Protein AF-A0A848YTA9-F1 (afdb_monomer_lite)

Radius of gyration: 17.91 Å; chains: 1; bounding box: 48×20×47 Å

Structure (mmCIF, N/CA/C/O backbone):
data_AF-A0A848YTA9-F1
#
_entry.id   AF-A0A848YTA9-F1
#
loop_
_atom_site.group_PDB
_atom_site.id
_atom_site.type_symbol
_atom_site.label_atom_id
_atom_site.label_alt_id
_atom_site.label_comp_id
_atom_site.label_asym_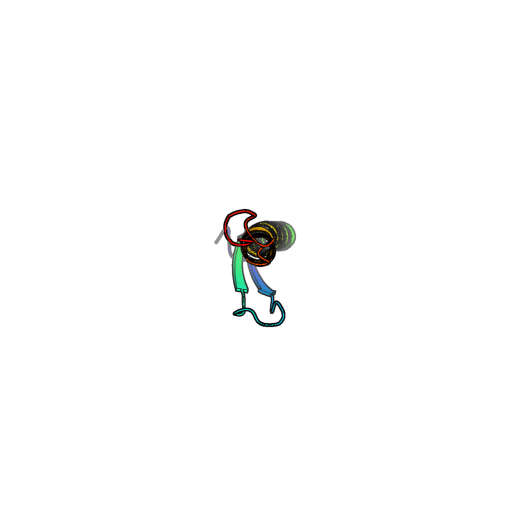id
_atom_site.label_entity_id
_atom_site.label_seq_id
_atom_site.pdbx_PDB_ins_code
_atom_site.Cartn_x
_atom_site.Cartn_y
_atom_site.Cartn_z
_atom_site.occupancy
_atom_site.B_iso_or_equiv
_atom_site.auth_seq_id
_atom_site.auth_comp_id
_atom_site.auth_asym_id
_atom_site.auth_atom_id
_atom_site.pdbx_PDB_model_num
ATOM 1 N N . GLY A 1 1 ? 10.685 -8.930 -17.287 1.00 62.91 1 GLY A N 1
ATOM 2 C CA . GLY A 1 1 ? 9.778 -7.934 -17.897 1.00 62.91 1 GLY A CA 1
ATOM 3 C C . GLY A 1 1 ? 9.933 -6.618 -17.164 1.00 62.91 1 GLY A C 1
ATOM 4 O O . GLY A 1 1 ? 10.656 -6.598 -16.180 1.00 62.91 1 GLY A O 1
ATOM 5 N N . GLY A 1 2 ? 9.288 -5.549 -17.628 1.00 82.12 2 GLY A N 1
ATOM 6 C CA . GLY A 1 2 ? 9.442 -4.205 -17.056 1.00 82.12 2 GLY A CA 1
ATOM 7 C C . GLY A 1 2 ? 8.933 -4.019 -15.623 1.00 82.12 2 GLY A C 1
ATOM 8 O O . GLY A 1 2 ? 9.253 -2.999 -15.052 1.00 82.12 2 GLY A O 1
ATOM 9 N N . ASP A 1 3 ? 8.208 -4.977 -15.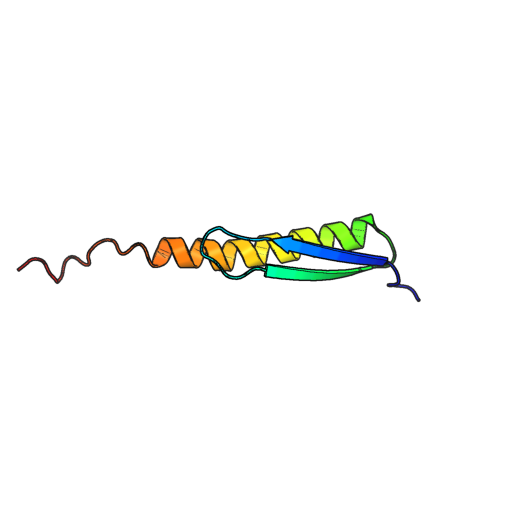036 1.00 89.62 3 ASP A N 1
ATOM 10 C CA . ASP A 1 3 ? 7.731 -4.931 -13.642 1.00 89.62 3 ASP A CA 1
ATOM 11 C C . ASP A 1 3 ? 8.172 -6.177 -12.856 1.00 89.62 3 ASP A C 1
ATOM 13 O O . ASP A 1 3 ? 7.366 -6.911 -12.286 1.00 89.62 3 ASP A O 1
ATOM 17 N N . ASP A 1 4 ? 9.465 -6.495 -12.896 1.00 94.94 4 ASP A N 1
ATOM 18 C CA . ASP A 1 4 ? 10.005 -7.698 -12.255 1.00 94.94 4 ASP A CA 1
ATOM 19 C C . ASP A 1 4 ? 10.305 -7.519 -10.758 1.00 94.94 4 ASP A C 1
ATOM 21 O O . ASP A 1 4 ? 10.534 -8.507 -10.054 1.00 94.94 4 ASP A O 1
ATOM 25 N N . LYS A 1 5 ? 10.298 -6.285 -10.242 1.00 97.38 5 LYS A N 1
ATOM 26 C CA . LYS A 1 5 ? 10.512 -6.021 -8.817 1.00 97.38 5 LYS A CA 1
ATOM 27 C C . LYS A 1 5 ? 9.185 -6.028 -8.087 1.00 97.38 5 LYS A C 1
ATOM 29 O O . LYS A 1 5 ? 8.244 -5.347 -8.477 1.00 97.38 5 LYS A O 1
ATOM 34 N N . THR A 1 6 ? 9.136 -6.799 -7.005 1.00 98.06 6 THR A N 1
ATOM 35 C CA . THR A 1 6 ? 7.941 -6.993 -6.182 1.00 98.06 6 THR A CA 1
ATOM 36 C C . THR A 1 6 ? 8.221 -6.516 -4.764 1.00 98.06 6 THR A C 1
ATOM 38 O O . THR A 1 6 ? 9.227 -6.908 -4.174 1.00 98.06 6 THR A O 1
ATOM 41 N N . CYS A 1 7 ? 7.328 -5.701 -4.206 1.00 98.50 7 CYS A N 1
ATOM 42 C CA . CYS A 1 7 ? 7.353 -5.308 -2.801 1.00 98.50 7 CYS A CA 1
ATOM 43 C C . CYS A 1 7 ? 6.092 -5.825 -2.107 1.00 98.50 7 CYS A C 1
ATOM 45 O O . CYS A 1 7 ? 4.977 -5.564 -2.562 1.00 98.50 7 CYS A O 1
ATOM 47 N N . LEU A 1 8 ? 6.277 -6.551 -1.004 1.00 98.56 8 LEU A N 1
ATOM 48 C CA . LEU A 1 8 ? 5.201 -7.007 -0.133 1.00 98.56 8 LEU A CA 1
ATOM 49 C C . LEU A 1 8 ? 5.321 -6.307 1.221 1.00 98.56 8 LEU A C 1
ATOM 51 O O . LEU A 1 8 ? 6.380 -6.341 1.844 1.00 98.56 8 LEU A O 1
ATOM 55 N N . ILE A 1 9 ? 4.226 -5.707 1.684 1.00 98.56 9 ILE A N 1
ATOM 56 C CA . ILE A 1 9 ? 4.119 -5.130 3.027 1.00 98.56 9 ILE A CA 1
ATOM 57 C C . ILE A 1 9 ? 2.947 -5.796 3.738 1.00 98.56 9 ILE A C 1
ATOM 59 O O . ILE A 1 9 ? 1.831 -5.829 3.217 1.00 98.56 9 ILE A O 1
ATOM 63 N N . GLU A 1 10 ? 3.198 -6.293 4.947 1.00 98.38 10 GLU A N 1
ATOM 64 C CA . GLU A 1 10 ? 2.165 -6.793 5.847 1.00 98.38 10 GLU A CA 1
ATOM 65 C C . GLU A 1 10 ? 2.099 -5.919 7.101 1.00 98.38 10 GLU A C 1
ATOM 67 O O . GLU A 1 10 ? 3.097 -5.726 7.795 1.00 98.38 10 GLU A O 1
ATOM 72 N N . ALA A 1 11 ? 0.910 -5.408 7.406 1.00 97.38 11 ALA A N 1
ATOM 73 C CA . ALA A 1 11 ? 0.621 -4.721 8.656 1.00 97.38 11 ALA A CA 1
ATOM 74 C C . ALA A 1 11 ? -0.273 -5.599 9.536 1.00 97.38 11 ALA A C 1
ATOM 76 O O . ALA A 1 11 ? -1.217 -6.230 9.055 1.00 97.38 11 ALA A O 1
ATOM 77 N N . ARG A 1 12 ? -0.016 -5.606 10.847 1.00 96.56 12 ARG A N 1
ATOM 78 C CA . ARG A 1 12 ? -0.809 -6.348 11.840 1.00 96.56 12 ARG A CA 1
ATOM 79 C C . ARG A 1 12 ? -1.369 -5.402 12.907 1.00 96.56 12 ARG A C 1
ATOM 81 O O . ARG A 1 12 ? -0.824 -5.357 14.011 1.00 96.56 12 ARG A O 1
ATOM 88 N N . PRO A 1 13 ? -2.423 -4.622 12.598 1.00 91.56 13 PRO A N 1
ATOM 89 C CA . PRO A 1 13 ? -3.088 -3.795 13.599 1.00 91.56 13 PRO A CA 1
ATOM 90 C C . PRO A 1 13 ? -3.575 -4.651 14.770 1.00 91.56 13 PRO A C 1
ATOM 92 O O . PRO A 1 13 ? -4.120 -5.741 14.579 1.00 91.56 13 PRO A O 1
ATOM 95 N N . ARG A 1 14 ? -3.376 -4.169 15.998 1.00 89.50 14 ARG A N 1
ATOM 96 C CA . ARG A 1 14 ? -3.792 -4.889 17.205 1.00 89.50 14 ARG A CA 1
ATOM 97 C C . ARG A 1 14 ? -5.311 -5.085 17.196 1.00 89.50 14 ARG A C 1
ATOM 99 O O . ARG A 1 14 ? -6.048 -4.120 17.077 1.00 89.50 14 ARG A O 1
ATOM 106 N N . GLY A 1 15 ? -5.768 -6.324 17.379 1.00 87.56 15 GLY A N 1
ATOM 107 C CA . GLY A 1 15 ? -7.201 -6.652 17.404 1.00 87.56 15 GLY A CA 1
ATOM 108 C C . GLY A 1 15 ? -7.874 -6.690 16.026 1.00 87.56 15 GLY A C 1
ATOM 109 O O . GLY A 1 15 ? -9.031 -7.093 15.934 1.00 87.56 15 GLY A O 1
ATOM 110 N N . GLY A 1 16 ? -7.150 -6.337 14.961 1.00 88.25 16 GLY A N 1
ATOM 111 C CA . GLY A 1 16 ? -7.614 -6.406 13.582 1.00 88.25 16 GLY A CA 1
ATOM 112 C C . GLY A 1 16 ? -7.121 -7.653 12.848 1.00 88.25 16 GLY A C 1
ATOM 113 O O . GLY A 1 16 ? -6.281 -8.416 13.328 1.00 88.25 16 GLY A O 1
ATOM 114 N N . LYS A 1 17 ? -7.640 -7.851 11.632 1.00 92.56 17 LYS A N 1
ATOM 115 C CA . LYS A 1 17 ? -7.082 -8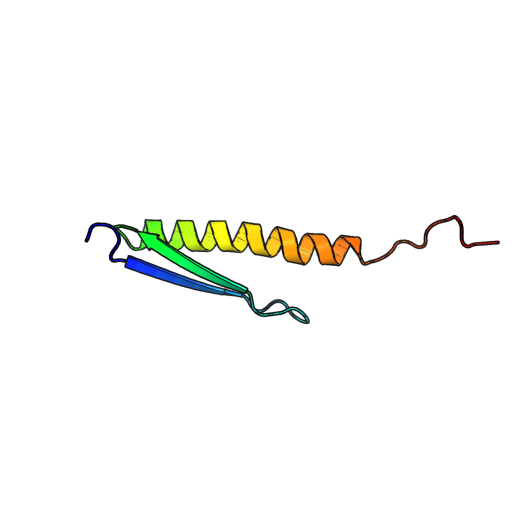.835 10.694 1.00 92.56 17 LYS A CA 1
ATOM 116 C C . LYS A 1 17 ? -5.777 -8.287 10.088 1.00 92.56 17 LYS A C 1
ATOM 118 O O . LYS A 1 17 ? -5.717 -7.082 9.834 1.00 92.56 17 LYS A O 1
ATOM 123 N N . PRO A 1 18 ? -4.768 -9.135 9.809 1.00 96.75 18 PRO A N 1
ATOM 124 C CA . PRO A 1 18 ? -3.593 -8.726 9.043 1.00 96.75 18 PRO A CA 1
ATOM 125 C C . PRO A 1 18 ? -3.974 -8.120 7.688 1.00 96.75 18 PRO A C 1
ATOM 127 O O . PRO A 1 18 ? -4.933 -8.557 7.046 1.00 96.75 18 PRO A O 1
ATOM 130 N N . ILE A 1 19 ? -3.209 -7.123 7.251 1.00 97.00 19 ILE A N 1
ATOM 131 C CA . ILE A 1 19 ? -3.397 -6.418 5.983 1.00 97.00 19 ILE A CA 1
ATOM 132 C C . ILE A 1 19 ? -2.158 -6.664 5.130 1.00 97.00 19 ILE A C 1
ATOM 134 O O . ILE A 1 19 ? -1.075 -6.211 5.486 1.00 97.00 19 ILE A O 1
ATOM 138 N N . GLY A 1 20 ? -2.327 -7.359 4.006 1.00 98.00 20 GLY A N 1
ATOM 139 C CA . GLY A 1 20 ? -1.286 -7.547 2.997 1.00 98.00 20 GLY A CA 1
ATOM 140 C C . GLY A 1 20 ? -1.447 -6.584 1.820 1.00 98.00 20 GLY A C 1
ATOM 141 O O . GLY A 1 20 ? -2.567 -6.332 1.358 1.00 98.00 20 GLY A O 1
ATOM 142 N N . VAL A 1 21 ? -0.324 -6.064 1.332 1.00 98.44 21 VAL A N 1
ATOM 143 C CA . VAL A 1 21 ? -0.197 -5.300 0.086 1.00 98.44 21 VAL A CA 1
ATOM 144 C C . VAL A 1 21 ? 0.948 -5.892 -0.725 1.00 98.44 21 VAL A C 1
ATOM 146 O O . VAL A 1 21 ? 2.007 -6.186 -0.176 1.00 98.44 21 VAL A O 1
ATOM 149 N N . THR A 1 22 ? 0.736 -6.051 -2.028 1.00 98.31 22 THR A N 1
ATOM 150 C CA . THR A 1 22 ? 1.757 -6.490 -2.981 1.00 98.31 22 THR A CA 1
ATOM 151 C C . THR A 1 22 ? 1.712 -5.566 -4.183 1.00 98.31 22 THR A C 1
ATOM 153 O O . THR A 1 22 ? 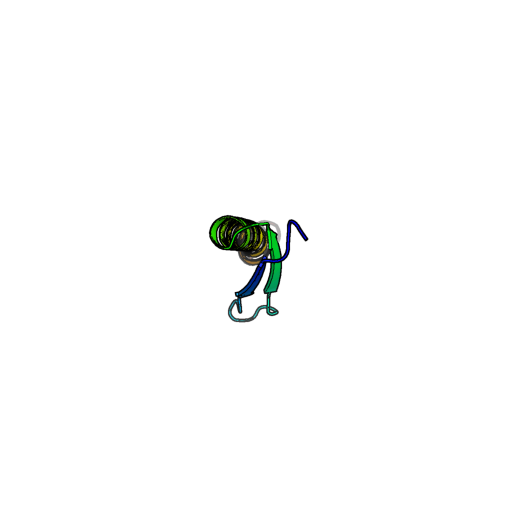0.644 -5.368 -4.756 1.00 98.31 22 THR A O 1
ATOM 156 N N . GLU A 1 23 ? 2.855 -4.993 -4.538 1.00 98.38 23 GLU A N 1
ATOM 157 C CA . GLU A 1 23 ? 2.998 -4.077 -5.669 1.00 98.38 23 GLU A CA 1
ATOM 158 C C . GLU A 1 23 ? 4.208 -4.459 -6.518 1.00 98.38 23 GLU A C 1
ATOM 160 O O . GLU A 1 23 ? 5.179 -5.037 -6.017 1.00 98.38 23 GLU A O 1
ATOM 165 N N . HIS A 1 24 ? 4.151 -4.090 -7.799 1.00 97.88 24 HIS A N 1
ATOM 166 C CA . HIS A 1 24 ? 5.191 -4.374 -8.782 1.00 97.88 24 HIS A CA 1
ATOM 167 C C . HIS A 1 24 ? 5.668 -3.098 -9.491 1.00 97.88 24 HIS A C 1
ATOM 169 O O . HIS A 1 24 ? 4.895 -2.147 -9.697 1.00 97.88 24 HIS A O 1
ATOM 175 N N . ALA A 1 25 ? 6.953 -3.059 -9.847 1.00 97.50 25 ALA A N 1
ATOM 176 C CA . ALA A 1 25 ? 7.544 -1.987 -10.646 1.00 97.50 25 ALA A CA 1
ATOM 177 C C . ALA A 1 25 ? 8.859 -2.413 -11.326 1.00 97.50 25 ALA A C 1
ATOM 179 O O . ALA A 1 25 ? 9.425 -3.464 -11.018 1.00 97.50 25 ALA A O 1
ATOM 180 N N . ALA A 1 26 ? 9.363 -1.552 -12.212 1.00 97.12 26 ALA A N 1
ATOM 181 C CA . ALA A 1 26 ? 10.669 -1.691 -12.863 1.00 97.12 26 ALA A CA 1
ATOM 182 C C . ALA A 1 26 ? 11.860 -1.598 -11.905 1.00 97.12 26 ALA A C 1
ATOM 184 O O . ALA A 1 26 ? 12.924 -2.166 -12.160 1.00 97.12 26 ALA A O 1
ATOM 185 N N . ASP A 1 27 ? 11.687 -0.887 -10.795 1.00 96.75 27 ASP A N 1
ATOM 186 C CA . ASP A 1 27 ? 12.720 -0.659 -9.800 1.00 96.75 27 ASP A CA 1
ATOM 187 C C . ASP A 1 27 ? 12.166 -0.793 -8.374 1.00 96.75 27 ASP A C 1
ATOM 189 O O . ASP A 1 27 ? 10.958 -0.758 -8.118 1.00 96.75 27 ASP A O 1
ATOM 193 N N . VAL A 1 28 ? 13.087 -0.986 -7.433 1.00 97.25 28 VAL A N 1
ATOM 194 C CA . VAL A 1 28 ? 12.766 -1.272 -6.031 1.00 97.25 28 VAL A CA 1
ATOM 195 C C . VAL A 1 28 ? 12.142 -0.067 -5.327 1.00 97.25 28 VAL A C 1
ATOM 197 O O . VAL A 1 28 ? 11.240 -0.255 -4.508 1.00 97.25 28 VAL A O 1
ATOM 200 N N . ASP A 1 29 ? 12.592 1.154 -5.627 1.00 98.12 29 ASP A N 1
ATOM 201 C CA . ASP A 1 29 ? 12.092 2.370 -4.977 1.00 98.12 29 ASP A CA 1
ATOM 202 C C . ASP A 1 29 ? 10.632 2.611 -5.373 1.00 98.12 29 ASP A C 1
ATOM 204 O O . ASP A 1 29 ? 9.768 2.761 -4.507 1.00 98.12 29 ASP A O 1
ATOM 208 N N . THR A 1 30 ? 10.321 2.498 -6.663 1.00 98.25 30 THR A N 1
ATOM 209 C CA . THR A 1 30 ? 8.954 2.601 -7.174 1.00 98.25 30 THR A CA 1
ATOM 210 C C . THR A 1 30 ? 8.046 1.517 -6.586 1.00 98.25 30 THR A C 1
ATOM 212 O O . THR A 1 30 ? 6.949 1.837 -6.120 1.00 98.25 30 THR A O 1
ATOM 215 N N . ALA A 1 31 ? 8.474 0.246 -6.553 1.00 98.38 31 ALA A N 1
ATOM 216 C CA . ALA A 1 31 ? 7.666 -0.834 -5.971 1.00 98.38 31 ALA A CA 1
ATOM 217 C C . ALA A 1 31 ? 7.382 -0.580 -4.479 1.00 98.38 31 ALA A C 1
ATOM 219 O O . ALA A 1 31 ? 6.252 -0.752 -4.017 1.00 98.38 31 ALA A O 1
ATOM 220 N N . SER A 1 32 ? 8.390 -0.103 -3.744 1.00 98.50 32 SER A N 1
ATOM 221 C CA . SER A 1 32 ? 8.286 0.202 -2.314 1.00 98.50 32 SER A CA 1
ATOM 222 C C . SER A 1 32 ? 7.363 1.390 -2.043 1.00 98.50 32 SER A C 1
ATOM 224 O O . SER A 1 32 ? 6.501 1.309 -1.169 1.00 98.50 32 SER A O 1
ATOM 226 N N . ARG A 1 33 ? 7.477 2.479 -2.819 1.00 98.62 33 ARG A N 1
ATOM 227 C CA . ARG A 1 33 ? 6.594 3.651 -2.699 1.00 98.62 33 ARG A CA 1
ATOM 228 C C . ARG A 1 33 ? 5.145 3.301 -3.004 1.00 98.62 33 ARG A C 1
ATOM 230 O O . ARG A 1 33 ? 4.261 3.712 -2.255 1.00 98.62 33 ARG A O 1
ATOM 237 N N . LYS A 1 34 ? 4.894 2.522 -4.065 1.00 98.44 34 LYS A N 1
ATOM 238 C CA . LYS A 1 34 ? 3.549 2.017 -4.377 1.00 98.44 34 LYS A CA 1
ATOM 239 C C . LYS A 1 34 ? 2.992 1.222 -3.195 1.00 98.44 34 LYS A C 1
ATOM 241 O O . LYS A 1 34 ? 1.914 1.549 -2.705 1.00 98.44 34 LYS A O 1
ATOM 246 N N . ALA A 1 35 ? 3.750 0.247 -2.684 1.00 98.69 35 ALA A N 1
ATOM 247 C CA . ALA A 1 35 ? 3.289 -0.612 -1.595 1.00 98.69 35 ALA A CA 1
ATOM 248 C C . ALA A 1 35 ? 2.999 0.183 -0.314 1.00 98.69 35 ALA A C 1
ATOM 250 O O . ALA A 1 35 ? 1.957 -0.014 0.313 1.00 98.69 35 ALA A O 1
ATOM 251 N N . ALA A 1 36 ? 3.880 1.117 0.052 1.00 98.69 36 ALA A N 1
ATOM 252 C CA . ALA A 1 36 ? 3.715 1.961 1.230 1.00 98.69 36 ALA A CA 1
ATOM 253 C C . ALA A 1 36 ? 2.486 2.875 1.118 1.00 98.69 36 ALA A C 1
ATOM 255 O O . ALA A 1 36 ? 1.681 2.936 2.048 1.00 98.69 36 ALA A O 1
ATOM 256 N N . ASN A 1 37 ? 2.294 3.529 -0.031 1.00 98.75 37 ASN A N 1
ATOM 257 C CA . ASN A 1 37 ? 1.138 4.394 -0.272 1.00 98.75 37 ASN A CA 1
ATOM 258 C C . ASN A 1 37 ? -0.177 3.600 -0.231 1.00 98.75 37 ASN A C 1
ATOM 260 O O . ASN A 1 37 ? -1.130 4.015 0.433 1.00 98.75 37 ASN A O 1
ATOM 264 N N . THR A 1 38 ? -0.222 2.430 -0.878 1.00 98.69 38 THR A N 1
ATOM 265 C CA . THR A 1 38 ? -1.384 1.531 -0.831 1.00 98.69 38 THR A CA 1
ATOM 266 C C . THR A 1 38 ? -1.659 1.053 0.601 1.00 98.69 38 THR A C 1
ATOM 268 O O . THR A 1 38 ? -2.816 1.011 1.029 1.00 98.69 38 THR A O 1
ATOM 271 N N . MET A 1 39 ? -0.619 0.724 1.377 1.00 98.38 39 MET A N 1
ATOM 272 C CA . MET A 1 39 ? -0.764 0.322 2.781 1.00 98.38 39 MET A CA 1
ATOM 273 C C . MET A 1 39 ? -1.314 1.458 3.650 1.00 98.38 39 MET A C 1
ATOM 275 O O . MET A 1 39 ? -2.242 1.225 4.423 1.00 98.38 39 MET A O 1
ATOM 279 N N . ALA A 1 40 ? -0.811 2.685 3.490 1.00 97.81 40 ALA A N 1
ATOM 280 C CA . ALA A 1 40 ? -1.287 3.853 4.230 1.00 97.81 40 ALA A CA 1
ATOM 281 C C . ALA A 1 40 ? -2.792 4.086 4.014 1.00 97.81 40 ALA A C 1
ATOM 283 O O . ALA A 1 40 ? -3.547 4.179 4.981 1.00 97.81 40 ALA A O 1
ATOM 284 N N . GLN A 1 41 ? -3.254 4.054 2.759 1.00 97.62 41 GLN A N 1
ATOM 285 C CA . GLN A 1 41 ? -4.680 4.197 2.432 1.00 97.62 41 GLN A CA 1
ATOM 286 C C . GLN A 1 41 ? -5.542 3.081 3.040 1.00 97.62 41 GLN A C 1
ATOM 288 O O . GLN A 1 41 ? -6.678 3.314 3.460 1.00 97.62 41 GLN A O 1
ATOM 293 N N . ARG A 1 42 ? -5.036 1.840 3.079 1.00 96.62 42 ARG A N 1
ATOM 294 C CA . ARG A 1 42 ? -5.755 0.714 3.695 1.00 96.62 42 ARG A CA 1
ATOM 295 C C . ARG A 1 42 ? -5.837 0.858 5.209 1.00 96.62 42 ARG A C 1
ATOM 297 O O . ARG A 1 42 ? -6.909 0.632 5.766 1.00 96.62 42 ARG A O 1
ATOM 304 N N . LEU A 1 43 ? -4.741 1.248 5.854 1.00 95.44 43 LEU A N 1
ATOM 305 C CA . LEU A 1 43 ? -4.707 1.492 7.294 1.00 95.44 43 LEU A CA 1
ATOM 306 C C . LEU A 1 43 ? -5.654 2.625 7.686 1.00 95.44 43 LEU A C 1
ATOM 308 O O . LEU A 1 43 ? -6.431 2.446 8.616 1.00 95.44 43 LEU A O 1
ATOM 312 N N . GLU A 1 44 ? -5.679 3.728 6.939 1.00 94.44 44 GLU A N 1
ATOM 313 C CA . GLU A 1 44 ? -6.600 4.841 7.194 1.00 94.44 44 GLU A CA 1
ATOM 314 C C . GLU A 1 44 ? -8.072 4.400 7.139 1.00 94.44 44 GLU A C 1
ATOM 316 O O . GLU A 1 44 ? -8.868 4.756 8.006 1.00 94.44 44 GLU A O 1
ATOM 321 N N . ARG A 1 45 ? -8.440 3.541 6.179 1.00 91.19 45 ARG A N 1
ATOM 322 C CA . ARG A 1 45 ? -9.800 2.979 6.097 1.00 91.19 45 ARG A CA 1
ATOM 323 C C . ARG A 1 45 ? -10.138 2.056 7.266 1.00 91.19 45 ARG A C 1
ATOM 325 O O . ARG A 1 45 ? -11.285 2.041 7.708 1.00 91.19 45 ARG A O 1
ATOM 332 N N . VAL A 1 46 ? -9.179 1.247 7.720 1.00 90.12 46 VAL A N 1
ATOM 333 C CA . VAL A 1 46 ? -9.390 0.300 8.824 1.00 90.12 46 VAL A CA 1
ATOM 334 C C . VAL A 1 46 ? -9.479 1.045 10.152 1.00 90.12 46 VAL A C 1
ATOM 336 O O . VAL A 1 46 ? -10.502 0.948 10.825 1.00 90.12 46 VAL A O 1
ATOM 339 N N . LEU A 1 47 ? -8.466 1.842 10.483 1.00 87.06 47 LEU A N 1
ATOM 340 C CA . LEU A 1 47 ? -8.379 2.570 11.749 1.00 87.06 47 LEU A CA 1
ATOM 341 C C . LEU A 1 47 ? -9.442 3.677 11.830 1.00 87.06 47 LEU A C 1
ATOM 343 O O . LEU A 1 47 ? -10.138 3.799 12.832 1.00 87.06 47 LEU A O 1
ATOM 347 N N . GLY A 1 48 ? -9.692 4.396 10.731 1.00 81.62 48 GLY A N 1
ATOM 348 C CA . GLY A 1 48 ? -10.753 5.404 10.674 1.00 81.62 48 GLY A CA 1
ATOM 349 C C . GLY A 1 48 ? -12.169 4.825 10.801 1.00 81.62 48 GLY A C 1
ATOM 350 O O . GLY A 1 48 ? -13.105 5.552 11.136 1.00 81.62 48 GLY A O 1
ATOM 351 N N . ARG A 1 49 ? -12.366 3.518 10.555 1.00 69.56 49 ARG A N 1
ATOM 352 C CA . ARG A 1 49 ? -13.624 2.821 10.868 1.00 69.56 49 ARG A CA 1
ATOM 353 C C . ARG A 1 49 ? -13.705 2.459 12.351 1.00 69.56 49 ARG A C 1
ATOM 355 O O . ARG A 1 49 ? -14.790 2.566 12.911 1.00 69.56 49 ARG A O 1
ATOM 362 N N . GLU A 1 50 ? -12.604 2.039 12.971 1.00 63.06 50 GLU A N 1
ATOM 363 C CA . GLU A 1 50 ? -12.552 1.738 14.410 1.00 63.06 50 GLU A CA 1
ATOM 364 C C . GLU A 1 50 ? -12.911 2.965 15.256 1.00 63.06 50 GLU A C 1
ATOM 366 O O . GLU A 1 50 ? -13.725 2.852 16.175 1.00 63.06 50 GLU A O 1
ATOM 371 N N . ASP A 1 51 ? -12.417 4.145 14.877 1.00 67.25 51 ASP A N 1
ATOM 372 C CA . ASP A 1 51 ? -12.734 5.400 15.567 1.00 67.25 51 ASP A CA 1
ATOM 373 C C . ASP A 1 51 ? -14.228 5.749 15.509 1.00 67.25 51 ASP A C 1
ATOM 375 O O . ASP A 1 51 ? -14.796 6.217 16.491 1.00 67.25 51 ASP A O 1
ATOM 379 N N . ARG A 1 52 ? -14.911 5.453 14.394 1.00 64.44 52 ARG A N 1
ATOM 380 C CA . ARG A 1 52 ? -16.357 5.713 14.238 1.00 64.44 52 ARG A CA 1
ATOM 381 C C . ARG A 1 52 ? -17.246 4.752 15.033 1.00 64.44 52 ARG A C 1
ATOM 383 O O . ARG A 1 52 ? -18.409 5.069 15.265 1.00 64.44 52 ARG A O 1
ATOM 390 N N . HIS A 1 53 ? -16.733 3.581 15.416 1.00 62.81 53 HIS A N 1
ATOM 391 C CA . HIS A 1 53 ? -17.467 2.593 16.223 1.00 62.81 53 HIS A CA 1
ATOM 392 C C . HIS A 1 53 ? -17.278 2.776 17.728 1.00 62.81 53 HIS A C 1
ATOM 394 O O . HIS A 1 53 ? -18.015 2.165 18.504 1.00 62.81 53 HIS A O 1
ATOM 400 N N . LYS A 1 54 ? -16.348 3.639 18.161 1.00 60.72 54 LYS A N 1
ATOM 401 C CA . LYS A 1 54 ? -16.384 4.212 19.510 1.00 60.72 54 LYS A CA 1
ATOM 402 C C . LYS A 1 54 ? -17.562 5.177 19.572 1.00 60.72 54 LYS A C 1
ATOM 404 O O . LYS A 1 54 ? -17.431 6.378 19.380 1.00 60.72 54 LYS A O 1
ATOM 409 N N . HIS A 1 55 ? -18.739 4.597 19.763 1.00 60.66 55 HIS A N 1
ATOM 410 C CA . HIS A 1 55 ? -19.985 5.309 19.951 1.00 60.66 55 HIS A CA 1
ATOM 411 C C . HIS A 1 55 ? -19.839 6.303 21.106 1.00 60.66 55 HIS A C 1
ATOM 413 O O . HIS A 1 55 ? -19.831 5.903 22.270 1.00 60.66 55 HIS A O 1
ATOM 419 N N . ASP A 1 56 ? -19.810 7.593 20.775 1.00 61.31 56 ASP A N 1
ATOM 420 C CA . ASP A 1 56 ? -20.444 8.582 21.636 1.00 61.31 56 ASP A CA 1
ATOM 421 C C . ASP A 1 56 ? -21.898 8.114 21.841 1.00 61.31 56 ASP A C 1
ATOM 423 O O . ASP A 1 56 ? -22.567 7.730 20.861 1.00 61.31 56 ASP A O 1
ATOM 427 N N . PRO A 1 57 ? -22.392 8.041 23.087 1.00 61.97 57 PRO A N 1
ATOM 428 C CA . PRO A 1 57 ? -23.773 7.673 23.330 1.00 61.97 57 PRO A CA 1
ATOM 429 C C . PRO A 1 57 ? -24.672 8.664 22.591 1.00 61.97 57 PRO A C 1
ATOM 431 O O . PRO A 1 57 ? -24.575 9.877 22.767 1.00 61.97 57 PRO A O 1
ATOM 434 N N . ARG A 1 58 ? -25.543 8.140 21.719 1.00 63.09 58 ARG A N 1
ATOM 435 C CA . ARG A 1 58 ? -26.548 8.970 21.051 1.00 63.09 58 ARG A CA 1
ATOM 436 C C . ARG A 1 58 ? -27.430 9.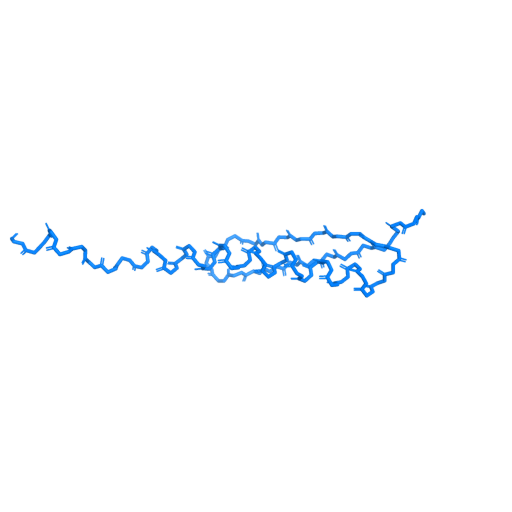615 22.132 1.00 63.09 58 ARG A C 1
ATOM 438 O O . ARG A 1 58 ? -27.906 8.876 22.997 1.00 63.09 58 ARG A O 1
ATOM 445 N N . PRO A 1 59 ? -27.678 10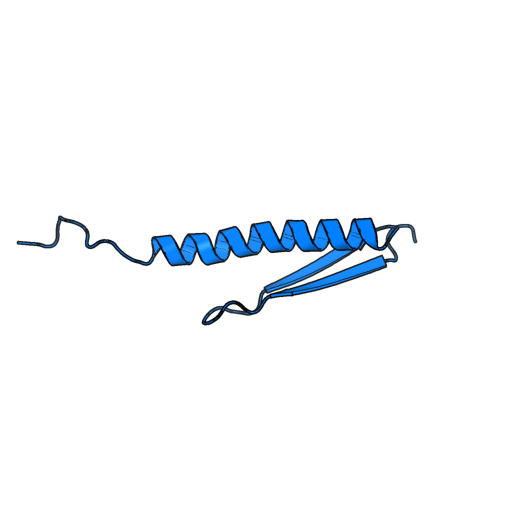.936 22.081 1.00 63.66 59 PRO A N 1
ATOM 446 C CA . PRO A 1 59 ? -28.441 11.646 23.112 1.00 63.66 59 PRO A CA 1
ATOM 447 C C . PRO A 1 59 ? -29.890 11.142 23.260 1.00 63.66 59 PRO A C 1
ATOM 449 O O . PRO A 1 59 ? -30.492 11.325 24.310 1.00 63.66 59 PRO A O 1
ATOM 452 N N . ASP A 1 60 ? -30.423 10.417 22.272 1.00 63.47 60 ASP A N 1
ATOM 453 C CA . ASP A 1 60 ? -31.793 9.876 22.270 1.00 63.47 60 ASP A CA 1
ATOM 454 C C . ASP A 1 60 ? -32.030 8.635 23.156 1.00 63.47 60 ASP A C 1
ATOM 456 O O . ASP A 1 60 ? -33.085 8.008 23.068 1.00 63.47 60 ASP A O 1
ATOM 460 N N . LYS A 1 61 ? -31.067 8.219 23.992 1.00 56.19 61 LYS A N 1
ATOM 461 C CA . LYS A 1 61 ? -31.254 7.100 24.943 1.00 56.19 61 LYS A CA 1
ATOM 462 C C . LYS A 1 61 ? -31.032 7.465 26.413 1.00 56.19 61 LYS A C 1
ATOM 464 O O . LYS A 1 61 ? -30.804 6.578 27.230 1.00 56.19 61 LYS A O 1
ATOM 469 N N . VAL A 1 62 ? -31.127 8.748 26.753 1.00 53.06 62 VAL A N 1
ATOM 470 C CA . VAL A 1 62 ? -31.109 9.223 28.144 1.00 53.06 62 VAL A CA 1
ATOM 471 C C . VAL A 1 62 ? -32.477 9.821 28.484 1.00 53.06 62 VAL A C 1
ATOM 473 O O . VAL A 1 62 ? -32.626 11.032 28.610 1.00 53.06 62 VAL A O 1
ATOM 476 N N . MET A 1 63 ? -33.496 8.964 28.565 1.00 47.47 63 MET A N 1
ATOM 477 C CA . MET A 1 63 ? -34.774 9.245 29.231 1.00 47.47 63 MET A CA 1
ATOM 478 C C . MET A 1 63 ? -35.204 8.009 30.008 1.00 47.47 63 MET A C 1
ATOM 480 O O . MET A 1 63 ? -35.092 6.901 29.433 1.00 47.47 63 MET A O 1
#

Secondary structure (DSSP, 8-state):
-TT-EEEEEEE--TTSPPEEEEEEESSHHHHHHHHHHHHHHHHHHHHHHHHHHS-PPPGGG--

pLDDT: mean 86.82, std 15.56, range [47.47, 98.75]

Sequence (63 aa):
GGDDKTCLIEARPRGGKPIGVTEHAADVDTASRKAANTMAQRLERVLGREDRHKHDPRPDKVM

Foldseek 3Di:
DQFPDKDWDWDDPVPDDIDIFIATGNDDVVNVVVRVVVVVVVCCVVVVVVVVVPDPDDPVPPD